Protein AF-A0A4V1S9R8-F1 (afdb_monomer_lite)

Sequence (158 aa):
MDTSLLWYVSYIVVLIGLAGYGSHRLTIVFLYLKHSRKHPQPKELFKELPLVTIQLLDDSTDETVEICRAGIEGLKARGFDAEHIHRTDRTGYKAGALENGTRFAKGEYLLILDADFVPNPDLLQKTIHYFSDDKIGMIQTRWGHLNRTFNVLTRIQA

Foldseek 3Di:
DDPVVVVVVVVVVVVVVVVVVVVVVVVVVVVCVVCVPPDDDFPDADPDDWDDAAEDQEQDPDPVLVVQVVVQVVCVVVVGRYYYHYDPDCVVNPNVSCVVVVVVDPTPDDDDDDPPDDDDPCNCVRPVRNVNDVVDPDDDDDDDDPCCPVDPVSVVVD

Radius of gyration: 24.6 Å; chains: 1; bounding box: 72×38×54 Å

pLDDT: mean 90.4, std 10.14, range [49.72, 98.19]

Structure (mmCIF, N/CA/C/O backbone):
data_AF-A0A4V1S9R8-F1
#
_entry.id   AF-A0A4V1S9R8-F1
#
loop_
_atom_site.group_PDB
_atom_site.id
_atom_site.type_symbol
_atom_site.label_atom_id
_atom_site.label_alt_id
_atom_site.label_comp_id
_atom_site.label_asym_id
_atom_site.label_entity_id
_atom_site.label_seq_id
_atom_site.pdbx_PDB_ins_code
_atom_site.Cartn_x
_atom_site.Cartn_y
_atom_site.Cartn_z
_atom_site.occupancy
_atom_site.B_iso_or_equiv
_atom_site.auth_seq_id
_atom_site.auth_comp_id
_atom_site.auth_asym_id
_atom_site.auth_atom_id
_atom_site.pdbx_PDB_model_num
ATOM 1 N N . MET A 1 1 ? 50.599 -16.361 -29.229 1.00 63.19 1 MET A N 1
ATOM 2 C CA . MET A 1 1 ? 49.467 -15.452 -29.499 1.00 63.19 1 MET A CA 1
ATOM 3 C C . MET A 1 1 ? 49.903 -14.084 -29.020 1.00 63.19 1 MET A C 1
ATOM 5 O O . MET A 1 1 ? 50.276 -13.989 -27.857 1.00 63.19 1 MET A O 1
ATOM 9 N N . ASP A 1 2 ? 49.984 -13.092 -29.906 1.00 82.94 2 ASP A N 1
ATOM 10 C CA . ASP A 1 2 ? 50.500 -11.772 -29.535 1.00 82.94 2 ASP A CA 1
ATOM 11 C C . ASP A 1 2 ? 49.636 -11.138 -28.443 1.00 82.94 2 ASP A C 1
ATOM 13 O O . ASP A 1 2 ? 48.406 -11.110 -28.531 1.00 82.94 2 ASP A O 1
ATOM 17 N N . THR A 1 3 ? 50.280 -10.619 -27.401 1.00 82.38 3 THR A N 1
ATOM 18 C CA . THR A 1 3 ? 49.612 -9.926 -26.291 1.00 82.38 3 THR A CA 1
ATOM 19 C C . THR A 1 3 ? 48.811 -8.718 -26.776 1.00 82.38 3 THR A C 1
ATOM 21 O O . THR A 1 3 ? 47.759 -8.424 -26.216 1.00 82.38 3 THR A O 1
ATOM 24 N N . SER A 1 4 ? 49.238 -8.066 -27.860 1.00 87.56 4 SER A N 1
ATOM 25 C CA . SER A 1 4 ? 48.492 -6.989 -28.522 1.00 87.56 4 SER A CA 1
ATOM 26 C C . SER A 1 4 ? 47.134 -7.458 -29.055 1.00 87.56 4 SER A C 1
ATOM 28 O O . SER A 1 4 ? 46.130 -6.786 -28.830 1.00 87.56 4 SER A O 1
ATOM 30 N N . LEU A 1 5 ? 47.064 -8.635 -29.687 1.00 91.19 5 LEU A N 1
ATOM 31 C CA . LEU A 1 5 ? 45.814 -9.205 -30.197 1.00 91.19 5 LEU A CA 1
ATOM 32 C C . LEU A 1 5 ? 44.819 -9.476 -29.059 1.00 91.19 5 LEU A C 1
ATOM 34 O O . LEU A 1 5 ? 43.639 -9.157 -29.185 1.00 91.19 5 LEU A O 1
ATOM 38 N N . LEU A 1 6 ? 45.302 -10.000 -27.929 1.00 91.19 6 LEU A N 1
ATOM 39 C CA . LEU A 1 6 ? 44.488 -10.217 -26.728 1.00 91.19 6 LEU A CA 1
ATOM 40 C C . LEU A 1 6 ? 43.894 -8.908 -26.182 1.00 91.19 6 LEU A C 1
ATOM 42 O O . LEU A 1 6 ? 42.716 -8.877 -25.816 1.00 91.19 6 LEU A O 1
ATOM 46 N N . TRP A 1 7 ? 44.667 -7.817 -26.171 1.00 94.31 7 TRP A N 1
ATOM 47 C CA . TRP A 1 7 ? 44.180 -6.499 -25.753 1.00 94.31 7 TRP A CA 1
ATOM 48 C C . TRP A 1 7 ? 43.134 -5.926 -26.713 1.00 94.31 7 TRP A C 1
ATOM 50 O O . TRP A 1 7 ? 42.101 -5.438 -26.254 1.00 94.31 7 TRP A O 1
ATOM 60 N N . TYR A 1 8 ? 43.345 -6.033 -28.028 1.00 95.12 8 TYR A N 1
ATOM 61 C CA . TYR A 1 8 ? 42.368 -5.570 -29.020 1.00 95.12 8 TYR A CA 1
ATOM 62 C C . TYR A 1 8 ? 41.052 -6.346 -28.949 1.00 95.12 8 TYR A C 1
ATOM 64 O O . TYR A 1 8 ? 39.982 -5.739 -28.969 1.00 95.12 8 TYR A O 1
ATOM 72 N N . VAL A 1 9 ? 41.116 -7.673 -28.804 1.00 95.12 9 VAL A N 1
ATOM 73 C CA . VAL A 1 9 ? 39.918 -8.508 -28.637 1.00 95.12 9 VAL A CA 1
ATOM 74 C C . VAL A 1 9 ? 39.171 -8.118 -27.361 1.00 95.12 9 VAL A C 1
ATOM 76 O O . VAL A 1 9 ? 37.964 -7.891 -27.405 1.00 95.12 9 VAL A O 1
ATOM 79 N N . SER A 1 10 ? 39.885 -7.951 -26.245 1.00 94.38 10 SER A N 1
ATOM 80 C CA . SER A 1 10 ? 39.283 -7.539 -24.970 1.00 94.38 10 SER A CA 1
ATOM 81 C C . SER A 1 10 ? 38.616 -6.161 -25.067 1.00 94.38 10 SER A C 1
ATOM 83 O O . SER A 1 10 ? 37.494 -5.977 -24.599 1.00 94.38 10 SER A O 1
ATOM 85 N N . TYR A 1 11 ? 39.268 -5.204 -25.730 1.00 95.62 11 TYR A N 1
ATOM 86 C CA . TYR A 1 11 ? 38.738 -3.858 -25.946 1.00 95.62 11 TYR A CA 1
ATOM 87 C C . TYR A 1 11 ? 37.458 -3.860 -26.795 1.00 95.62 11 TYR A C 1
ATOM 89 O O . TYR A 1 11 ? 36.472 -3.220 -26.429 1.00 95.62 11 TYR A O 1
ATOM 97 N N . ILE A 1 12 ? 37.436 -4.624 -27.893 1.00 96.62 12 ILE A N 1
ATOM 98 C CA . ILE A 1 12 ? 36.256 -4.750 -28.761 1.00 96.62 12 ILE A CA 1
ATOM 99 C C . ILE A 1 12 ? 35.089 -5.390 -28.004 1.00 96.62 12 ILE A C 1
ATOM 101 O O . ILE A 1 12 ? 33.961 -4.911 -28.106 1.00 96.62 12 ILE A O 1
ATOM 105 N N . VAL A 1 13 ? 35.348 -6.426 -27.201 1.00 96.94 13 VAL A N 1
ATOM 106 C CA . VAL A 1 13 ? 34.312 -7.078 -26.383 1.00 96.94 13 VAL A CA 1
ATOM 107 C C . VAL A 1 13 ? 33.687 -6.090 -25.396 1.00 96.94 13 VAL A C 1
ATOM 109 O O . VAL A 1 13 ? 32.461 -6.006 -25.304 1.00 96.94 13 VAL A O 1
ATOM 112 N N . VAL A 1 14 ? 34.505 -5.292 -24.703 1.00 97.00 14 VAL A N 1
ATOM 113 C CA . VAL A 1 14 ? 34.013 -4.253 -23.784 1.00 97.00 14 VAL A CA 1
ATOM 114 C C . VAL A 1 14 ? 33.202 -3.191 -24.531 1.00 97.00 14 VAL A C 1
ATOM 116 O O . VAL A 1 14 ? 32.116 -2.828 -24.079 1.00 97.00 14 VAL A O 1
ATOM 119 N N . LEU A 1 15 ? 33.676 -2.722 -25.690 1.00 96.69 15 LEU A N 1
ATOM 120 C CA . LEU A 1 15 ? 32.950 -1.741 -26.502 1.00 96.69 15 LEU A CA 1
ATOM 121 C C . LEU A 1 15 ? 31.591 -2.261 -26.977 1.00 96.69 15 LEU A C 1
ATOM 123 O O . LEU A 1 15 ? 30.605 -1.530 -26.895 1.00 96.69 15 LEU A O 1
ATOM 127 N N . ILE A 1 16 ? 31.516 -3.514 -27.427 1.00 97.25 16 ILE A N 1
ATOM 128 C CA . ILE A 1 16 ? 30.251 -4.144 -27.827 1.00 97.25 16 ILE A CA 1
ATOM 129 C C . ILE A 1 16 ? 29.300 -4.229 -26.628 1.00 97.25 16 ILE A C 1
ATOM 131 O O . ILE A 1 16 ? 28.125 -3.885 -26.756 1.00 97.25 16 ILE A O 1
ATOM 135 N N . GLY A 1 17 ? 29.802 -4.616 -25.450 1.00 96.50 17 GLY A N 1
ATOM 136 C CA . GLY A 1 17 ? 29.009 -4.656 -24.218 1.00 96.50 17 GLY A CA 1
ATOM 137 C C . GLY A 1 17 ? 28.437 -3.286 -23.837 1.00 96.50 17 GLY A C 1
ATOM 138 O O . GLY A 1 17 ? 27.239 -3.159 -23.571 1.00 96.50 17 GLY A O 1
ATOM 139 N N . LEU A 1 18 ? 29.265 -2.237 -23.879 1.00 96.81 18 LEU A N 1
ATOM 140 C CA . LEU A 1 18 ? 28.839 -0.862 -23.602 1.00 96.81 18 LEU A CA 1
ATOM 141 C C . LEU A 1 18 ? 27.843 -0.339 -24.647 1.00 96.81 18 LEU A C 1
ATOM 143 O O . LEU A 1 18 ? 26.852 0.294 -24.279 1.00 96.81 18 LEU A O 1
ATOM 147 N N . ALA A 1 19 ? 28.056 -0.634 -25.932 1.00 96.31 19 ALA A N 1
ATOM 148 C CA . ALA A 1 19 ? 27.143 -0.255 -27.009 1.00 96.31 19 ALA A CA 1
ATOM 149 C C . ALA A 1 19 ? 25.784 -0.965 -26.890 1.00 96.31 19 ALA A C 1
ATOM 151 O O . ALA A 1 19 ? 24.737 -0.338 -27.078 1.00 96.31 19 ALA A O 1
ATOM 152 N N . GLY A 1 20 ? 25.786 -2.248 -26.515 1.00 96.81 20 GLY A N 1
ATOM 153 C CA . GLY A 1 20 ? 24.575 -3.013 -26.224 1.00 96.81 20 GLY A CA 1
ATOM 154 C C . GLY A 1 20 ? 23.793 -2.417 -25.053 1.00 96.81 20 GLY A C 1
ATOM 155 O O . GLY A 1 20 ? 22.595 -2.150 -25.177 1.00 96.81 20 GLY A O 1
ATOM 156 N N . TYR A 1 21 ? 24.475 -2.110 -23.945 1.00 95.06 21 TYR A N 1
ATOM 157 C CA . TYR A 1 21 ? 23.857 -1.449 -22.792 1.00 95.06 21 TYR A CA 1
A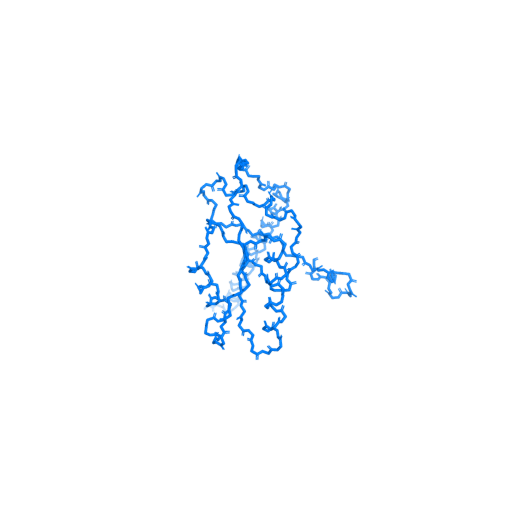TOM 158 C C . TYR A 1 21 ? 23.300 -0.060 -23.143 1.00 95.06 21 TYR A C 1
ATOM 160 O O . TYR A 1 21 ? 22.169 0.269 -22.775 1.00 95.06 21 TYR A O 1
ATOM 168 N N . GLY A 1 22 ? 24.060 0.743 -23.895 1.00 96.00 22 GLY A N 1
ATOM 169 C CA . GLY A 1 22 ? 23.635 2.060 -24.369 1.00 96.00 22 GLY A CA 1
ATOM 170 C C . GLY A 1 22 ? 22.385 1.984 -25.246 1.00 96.00 22 GLY A C 1
ATOM 171 O O . GLY A 1 22 ? 21.421 2.713 -25.013 1.00 96.00 22 GLY A O 1
ATOM 172 N N . SER A 1 23 ? 22.352 1.041 -26.188 1.00 96.56 23 SER A N 1
ATOM 173 C CA . SER A 1 23 ? 21.200 0.807 -27.069 1.00 96.56 23 SER A CA 1
ATOM 174 C C . SER A 1 23 ? 19.960 0.369 -26.286 1.00 96.56 23 SER A C 1
ATOM 176 O O . SER A 1 23 ? 18.861 0.877 -26.520 1.00 96.56 23 SER A O 1
ATOM 178 N N . HIS A 1 24 ? 20.124 -0.512 -25.296 1.00 95.50 24 HIS A N 1
ATOM 179 C CA . HIS A 1 24 ? 19.041 -0.921 -24.401 1.00 95.50 24 HIS A CA 1
ATOM 180 C C . HIS A 1 24 ? 18.502 0.261 -23.574 1.00 95.50 24 HIS A C 1
ATOM 182 O O . HIS A 1 24 ? 17.290 0.471 -23.508 1.00 95.50 24 HIS A O 1
ATOM 188 N N . ARG A 1 25 ? 19.383 1.098 -23.006 1.00 93.88 25 ARG A N 1
ATOM 189 C CA . ARG A 1 25 ? 18.996 2.318 -22.267 1.00 93.88 25 ARG A CA 1
ATOM 190 C C . ARG A 1 25 ? 18.239 3.307 -23.152 1.00 93.88 25 ARG A C 1
ATOM 192 O O . ARG A 1 25 ? 17.201 3.812 -22.733 1.00 93.88 25 ARG A O 1
ATOM 199 N N . LEU A 1 2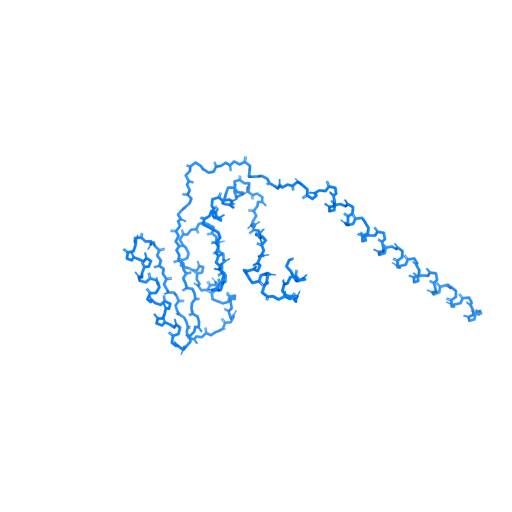6 ? 18.714 3.547 -24.374 1.00 95.50 26 LEU A N 1
ATOM 200 C CA . LEU A 1 26 ? 18.020 4.398 -25.345 1.00 95.50 26 LEU A CA 1
ATOM 201 C C . LEU A 1 26 ? 16.653 3.824 -25.718 1.00 95.50 26 LEU A C 1
ATOM 203 O O . LEU A 1 26 ? 15.687 4.575 -25.815 1.00 95.50 26 LEU A O 1
ATOM 207 N N . THR A 1 27 ? 16.547 2.502 -25.850 1.00 94.88 27 THR A N 1
ATOM 208 C CA . THR A 1 27 ? 15.272 1.822 -26.107 1.00 94.88 27 THR A CA 1
ATOM 209 C C . THR A 1 27 ? 14.291 2.024 -24.954 1.00 94.88 27 THR A C 1
ATOM 211 O O . THR A 1 27 ? 13.138 2.364 -25.204 1.00 94.88 27 THR A O 1
ATOM 214 N N . ILE A 1 28 ? 14.732 1.900 -23.695 1.00 93.31 28 ILE A N 1
ATOM 215 C CA . ILE A 1 28 ? 13.891 2.189 -22.520 1.00 93.31 28 ILE A CA 1
ATOM 216 C C . ILE A 1 28 ? 13.406 3.640 -22.545 1.00 93.31 28 ILE A C 1
ATOM 218 O O . ILE A 1 28 ? 12.215 3.885 -22.368 1.00 93.31 28 ILE A O 1
ATOM 222 N N . VAL A 1 29 ? 14.299 4.603 -22.794 1.00 93.19 29 VAL A N 1
ATOM 223 C CA . VAL A 1 29 ? 13.931 6.026 -22.862 1.00 93.19 29 VAL A CA 1
ATOM 224 C C . VAL A 1 29 ? 12.950 6.279 -24.007 1.00 93.19 29 VAL A C 1
ATOM 226 O O . VAL A 1 29 ? 11.943 6.953 -23.811 1.00 93.19 29 VAL A O 1
ATOM 229 N N . PHE A 1 30 ? 13.190 5.701 -25.183 1.00 94.88 30 PHE A N 1
ATOM 230 C CA . PHE A 1 30 ? 12.281 5.792 -26.321 1.00 94.88 30 PHE A CA 1
ATOM 231 C C . PHE A 1 30 ? 10.904 5.202 -25.996 1.00 94.88 30 PHE A C 1
ATOM 233 O O . PHE A 1 30 ? 9.888 5.849 -26.248 1.00 94.88 30 PHE A O 1
ATOM 240 N N . LEU A 1 31 ? 10.851 4.006 -25.400 1.00 92.69 31 LEU A N 1
ATOM 241 C CA . LEU A 1 31 ? 9.604 3.367 -24.981 1.00 92.69 31 LEU A CA 1
ATOM 242 C C . LEU A 1 31 ? 8.877 4.201 -23.928 1.00 92.69 31 LEU A C 1
ATOM 244 O O . LEU A 1 31 ? 7.664 4.369 -24.045 1.00 92.69 31 LEU A O 1
ATOM 248 N N . TYR A 1 32 ? 9.601 4.762 -22.958 1.00 90.12 32 TYR A N 1
ATOM 249 C CA . TYR A 1 32 ? 9.046 5.681 -21.973 1.00 90.12 32 TYR A CA 1
ATOM 250 C C . TYR A 1 32 ? 8.439 6.905 -22.654 1.00 90.12 32 TYR A C 1
ATOM 252 O O . TYR A 1 32 ? 7.262 7.174 -22.463 1.00 90.12 32 TYR A O 1
ATOM 260 N N . LEU A 1 33 ? 9.183 7.613 -23.509 1.00 92.06 33 LEU A N 1
ATOM 261 C CA . LEU A 1 33 ? 8.679 8.809 -24.190 1.00 92.06 33 LEU A CA 1
ATOM 262 C C . LEU A 1 33 ? 7.464 8.486 -25.067 1.00 92.06 33 LEU A C 1
ATOM 264 O O . LEU A 1 33 ? 6.448 9.180 -24.984 1.00 92.06 33 LEU A O 1
ATOM 268 N N . LYS A 1 34 ? 7.530 7.385 -25.827 1.00 93.19 34 LYS A N 1
ATOM 269 C CA . LYS A 1 34 ? 6.454 6.898 -26.702 1.00 93.19 34 LYS A CA 1
ATOM 270 C C . LYS A 1 34 ? 5.170 6.565 -25.936 1.00 93.19 34 LYS A C 1
ATOM 272 O O . LYS A 1 34 ? 4.081 6.728 -26.484 1.00 93.19 34 LYS A O 1
ATOM 277 N N . HIS A 1 35 ? 5.279 6.105 -24.690 1.00 89.81 35 HIS A N 1
ATOM 278 C CA . HIS A 1 35 ? 4.137 5.671 -23.876 1.00 89.81 35 HIS A CA 1
ATOM 279 C C . HIS A 1 35 ? 3.854 6.565 -22.661 1.00 89.81 35 HIS A C 1
ATOM 281 O O . HIS A 1 35 ? 2.907 6.297 -21.932 1.00 89.81 35 HIS A O 1
ATOM 287 N N . SER A 1 36 ? 4.600 7.657 -22.477 1.00 83.12 36 SER A N 1
ATOM 288 C CA . SER A 1 36 ? 4.551 8.534 -21.292 1.00 83.12 36 SER A CA 1
ATOM 289 C C . SER A 1 36 ? 3.176 9.140 -21.015 1.00 83.12 36 SER A C 1
ATOM 291 O O . SER A 1 36 ? 2.890 9.532 -19.888 1.00 83.12 36 SER A O 1
ATOM 293 N N . ARG A 1 37 ? 2.320 9.211 -22.040 1.00 80.75 37 ARG A N 1
ATOM 294 C CA . ARG A 1 37 ? 0.956 9.750 -21.958 1.00 80.75 37 ARG A CA 1
ATOM 295 C C . ARG A 1 37 ? -0.138 8.680 -21.959 1.00 80.75 37 ARG A C 1
ATOM 297 O O . ARG A 1 37 ? -1.315 9.025 -21.944 1.00 80.75 37 ARG A O 1
ATOM 304 N N . LYS A 1 38 ? 0.215 7.390 -22.008 1.00 82.75 38 LYS A N 1
ATOM 305 C CA . LYS A 1 38 ? -0.761 6.299 -21.903 1.00 82.75 38 LYS A CA 1
ATOM 306 C C . LYS A 1 38 ? -0.996 5.988 -20.431 1.00 82.75 38 LYS A C 1
ATOM 308 O O . LYS A 1 38 ? -0.304 5.160 -19.847 1.00 82.75 38 LYS A O 1
ATOM 313 N N . HIS A 1 39 ? -1.968 6.669 -19.839 1.00 81.00 39 HIS A N 1
ATOM 314 C CA . HIS A 1 39 ? -2.441 6.318 -18.507 1.00 81.00 39 HIS A CA 1
ATOM 315 C C . HIS A 1 39 ? -3.374 5.108 -18.613 1.00 81.00 39 HIS A C 1
ATOM 317 O O . HIS A 1 39 ? -4.246 5.115 -19.491 1.00 81.00 39 HIS A O 1
ATOM 323 N N . PRO A 1 40 ? -3.197 4.072 -17.772 1.00 84.88 40 PRO A N 1
ATOM 324 C CA . PRO A 1 40 ? -4.170 2.993 -17.699 1.00 84.88 40 PRO A CA 1
ATOM 325 C C . PRO A 1 40 ? -5.534 3.592 -17.332 1.00 84.88 40 PRO A C 1
ATOM 327 O O . PRO A 1 40 ? -5.600 4.649 -16.710 1.00 84.88 40 PRO A O 1
ATOM 330 N N . GLN A 1 41 ? -6.612 2.938 -17.747 1.00 90.69 41 GLN A N 1
ATOM 331 C CA . GLN A 1 41 ? -7.976 3.308 -17.377 1.00 90.69 41 GLN A CA 1
ATOM 332 C C . GLN A 1 41 ? -8.647 2.087 -16.751 1.00 90.69 41 GLN A C 1
ATOM 334 O O . GLN A 1 41 ? -8.328 0.966 -17.165 1.00 90.69 41 GLN A O 1
ATOM 339 N N . PRO A 1 42 ? -9.540 2.271 -15.766 1.00 93.31 42 PRO A N 1
ATOM 340 C CA . PRO A 1 42 ? -10.313 1.161 -15.233 1.00 93.31 42 PRO A CA 1
ATOM 341 C C . PRO A 1 42 ? -11.183 0.561 -16.341 1.00 93.31 42 PRO A C 1
ATOM 343 O O . PRO A 1 42 ? -11.671 1.283 -17.214 1.00 93.31 42 PRO A O 1
ATOM 346 N N . LYS A 1 43 ? -11.367 -0.761 -16.311 1.00 93.06 43 LYS A N 1
ATOM 347 C CA . LYS A 1 43 ? -12.212 -1.461 -17.283 1.00 93.06 43 LYS A CA 1
ATOM 348 C C . LYS A 1 43 ? -13.670 -1.036 -17.114 1.00 93.06 43 LYS A C 1
ATOM 350 O O . LYS A 1 43 ? -14.333 -0.710 -18.094 1.00 93.06 43 LYS A O 1
ATOM 355 N N . GLU A 1 44 ? -14.134 -1.000 -15.868 1.00 94.62 44 GLU A N 1
ATOM 356 C CA . GLU A 1 44 ? -15.478 -0.585 -15.478 1.00 94.62 44 GLU A CA 1
ATOM 357 C C . GLU A 1 44 ? -15.444 0.186 -14.151 1.00 94.62 44 GLU A C 1
ATOM 359 O O . GLU A 1 44 ? -14.505 0.077 -13.361 1.00 94.62 44 GLU A O 1
ATOM 364 N N . LEU A 1 45 ? -16.487 0.980 -13.899 1.00 95.00 45 LEU A N 1
ATOM 365 C CA . LEU A 1 45 ? -16.701 1.606 -12.596 1.00 95.00 45 LEU A CA 1
ATOM 366 C C . LEU A 1 45 ? -17.567 0.685 -11.737 1.00 95.00 45 LEU A C 1
ATOM 368 O O . LEU A 1 45 ? -18.582 0.161 -12.198 1.00 95.00 45 LEU A O 1
ATOM 372 N N . PHE A 1 46 ? -17.186 0.525 -10.473 1.00 93.50 46 PHE A N 1
ATOM 373 C CA . PHE A 1 46 ? -17.988 -0.225 -9.516 1.00 93.50 46 PHE A CA 1
ATOM 374 C C . PHE A 1 46 ? -19.310 0.499 -9.266 1.00 93.50 46 PHE A C 1
ATOM 376 O O . PHE A 1 46 ? -19.322 1.693 -8.970 1.00 93.50 46 PHE A O 1
ATOM 383 N N . LYS A 1 47 ? -20.418 -0.236 -9.394 1.00 91.56 47 LYS A N 1
ATOM 384 C CA . LYS A 1 47 ? -21.770 0.278 -9.126 1.00 91.56 47 LYS A CA 1
ATOM 385 C C . LYS A 1 47 ? -22.001 0.487 -7.633 1.00 91.56 47 LYS A C 1
ATOM 387 O O . LYS A 1 47 ? -22.606 1.476 -7.237 1.00 91.56 47 LYS A O 1
ATOM 392 N N . GLU A 1 48 ? -21.481 -0.432 -6.830 1.00 92.88 48 GLU A N 1
ATOM 393 C CA . GLU A 1 48 ? -21.465 -0.371 -5.374 1.00 92.88 48 GLU A CA 1
ATOM 394 C C . GLU A 1 48 ? -20.008 -0.389 -4.922 1.00 92.88 48 GLU A C 1
ATOM 396 O O . GLU A 1 48 ? -19.216 -1.209 -5.389 1.00 92.88 48 GLU A O 1
ATOM 401 N N . LEU A 1 49 ? -19.633 0.561 -4.067 1.00 93.06 49 LEU A N 1
ATOM 402 C CA . LEU A 1 49 ? -18.271 0.636 -3.553 1.00 93.06 49 LEU A CA 1
ATOM 403 C C . LEU A 1 49 ? -18.066 -0.408 -2.445 1.00 93.06 49 LEU A C 1
ATOM 405 O O . LEU A 1 49 ? -18.992 -0.651 -1.667 1.00 93.06 49 LEU A O 1
ATOM 409 N N . PRO A 1 50 ? -16.863 -0.998 -2.341 1.00 93.25 50 PRO A N 1
ATOM 410 C CA . PRO A 1 50 ? -16.571 -1.976 -1.305 1.00 93.25 50 PRO A CA 1
ATOM 411 C C . PRO A 1 50 ? -16.588 -1.343 0.090 1.00 93.25 50 PRO A C 1
ATOM 413 O O . PRO A 1 50 ? -16.378 -0.138 0.257 1.00 93.25 50 PRO A O 1
ATOM 416 N N . LEU A 1 51 ? -16.801 -2.190 1.099 1.00 94.81 51 LEU A N 1
ATOM 417 C CA . LEU A 1 51 ? -16.711 -1.811 2.505 1.00 94.81 51 LEU A CA 1
ATOM 418 C C . LEU A 1 51 ? -15.346 -1.176 2.807 1.00 94.81 51 LEU A C 1
ATOM 420 O O . LEU A 1 51 ? -14.301 -1.703 2.424 1.00 94.81 51 LEU A O 1
ATOM 424 N N . VAL A 1 52 ? -15.367 -0.073 3.554 1.00 95.44 52 VAL A N 1
ATOM 425 C CA . VAL A 1 52 ? -14.162 0.605 4.030 1.00 95.44 52 VAL A CA 1
ATOM 426 C C . VAL A 1 52 ? -14.046 0.411 5.535 1.00 95.44 52 VAL A C 1
ATOM 428 O O . VAL A 1 52 ? -14.924 0.824 6.288 1.00 95.44 52 VAL A O 1
ATOM 431 N N . THR A 1 53 ? -12.926 -0.166 5.958 1.00 96.25 53 THR A N 1
ATOM 432 C CA . THR A 1 53 ? -12.522 -0.273 7.363 1.00 96.25 53 THR A CA 1
ATOM 433 C C . THR A 1 53 ? -11.119 0.284 7.526 1.00 96.25 53 THR A C 1
ATOM 435 O O . THR A 1 53 ? -10.280 0.106 6.642 1.00 96.25 53 THR A O 1
ATOM 438 N N . ILE A 1 54 ? -10.845 0.929 8.652 1.00 96.75 54 ILE A N 1
ATOM 439 C CA . ILE A 1 54 ? -9.551 1.539 8.949 1.00 96.75 54 ILE A CA 1
ATOM 440 C C . ILE A 1 54 ? -8.860 0.707 10.026 1.00 96.75 54 ILE A C 1
ATOM 442 O O . ILE A 1 54 ? -9.431 0.437 11.076 1.00 96.75 54 ILE A O 1
ATOM 446 N N . GLN A 1 55 ? -7.612 0.325 9.790 1.00 96.88 55 GLN A N 1
ATOM 447 C CA . GLN A 1 55 ? -6.781 -0.312 10.806 1.00 96.88 55 GLN A CA 1
ATOM 448 C C . GLN A 1 55 ? -5.526 0.518 11.016 1.00 96.88 55 GLN A C 1
ATOM 450 O O . GLN A 1 55 ? -4.835 0.860 10.056 1.00 96.88 55 GLN A O 1
ATOM 455 N N . LEU A 1 56 ? -5.229 0.822 12.276 1.00 96.88 56 LEU A N 1
ATOM 456 C CA . LEU A 1 56 ? -3.959 1.401 12.681 1.00 96.88 56 LEU A CA 1
ATOM 457 C C . LEU A 1 56 ? -3.129 0.311 13.349 1.00 96.88 56 LEU A C 1
ATOM 459 O O . LEU A 1 56 ? -3.446 -0.133 14.454 1.00 96.88 56 LEU A O 1
ATOM 463 N N . LEU A 1 57 ? -2.100 -0.136 12.634 1.00 96.38 57 LEU A N 1
ATOM 464 C CA . LEU A 1 57 ? -1.163 -1.154 13.095 1.00 96.38 57 LEU A CA 1
ATOM 465 C C . LEU A 1 57 ? -0.030 -0.459 13.843 1.00 96.38 57 LEU A C 1
ATOM 467 O O . LEU A 1 57 ? 0.728 0.308 13.249 1.00 96.38 57 LEU A O 1
ATOM 471 N N . ASP A 1 58 ? 0.057 -0.709 15.141 1.00 95.50 58 ASP A N 1
ATOM 472 C CA . ASP A 1 58 ? 0.916 0.041 16.045 1.00 95.50 58 ASP A CA 1
ATOM 473 C C . ASP A 1 58 ? 1.861 -0.888 16.810 1.00 95.50 58 ASP A C 1
ATOM 475 O O . ASP A 1 58 ? 1.437 -1.649 17.678 1.00 95.50 58 ASP A O 1
ATOM 479 N N . ASP A 1 59 ? 3.153 -0.777 16.512 1.00 94.75 59 ASP A N 1
ATOM 480 C CA . ASP A 1 59 ? 4.224 -1.490 17.212 1.00 94.75 59 ASP A CA 1
ATOM 481 C C . ASP A 1 59 ? 5.070 -0.550 18.108 1.00 94.75 59 ASP A C 1
ATOM 483 O O . ASP A 1 59 ? 6.255 -0.817 18.361 1.00 94.75 59 ASP A O 1
ATOM 487 N N . SER A 1 60 ? 4.532 0.616 18.486 1.00 92.94 60 SER A N 1
ATOM 488 C CA . SER A 1 60 ? 5.208 1.587 19.357 1.00 92.94 60 SER A CA 1
ATOM 489 C C . SER A 1 60 ? 5.132 1.180 20.829 1.00 92.94 60 SER A C 1
ATOM 491 O O . SER A 1 60 ? 4.200 0.520 21.261 1.00 92.94 60 SER A O 1
ATOM 493 N N . THR A 1 61 ? 6.133 1.548 21.622 1.00 92.81 61 THR A N 1
ATOM 494 C CA . THR A 1 61 ? 6.167 1.258 23.071 1.00 92.81 61 THR A CA 1
ATOM 495 C C . THR A 1 61 ? 6.309 2.527 23.907 1.00 92.81 61 THR A C 1
ATOM 497 O O . THR A 1 61 ? 6.650 2.461 25.085 1.00 92.81 61 THR A O 1
ATOM 500 N N . ASP A 1 62 ? 6.122 3.679 23.272 1.00 93.19 62 ASP A N 1
ATOM 501 C CA . ASP A 1 62 ? 6.285 5.012 23.835 1.00 93.19 62 ASP A CA 1
ATOM 502 C C . ASP A 1 62 ? 4.924 5.735 23.885 1.00 93.19 62 ASP A C 1
ATOM 504 O O . ASP A 1 62 ? 3.862 5.111 23.795 1.00 93.19 62 ASP A O 1
ATOM 508 N N . GLU A 1 63 ? 4.933 7.056 24.054 1.00 92.06 63 GLU A N 1
ATOM 509 C CA . GLU A 1 63 ?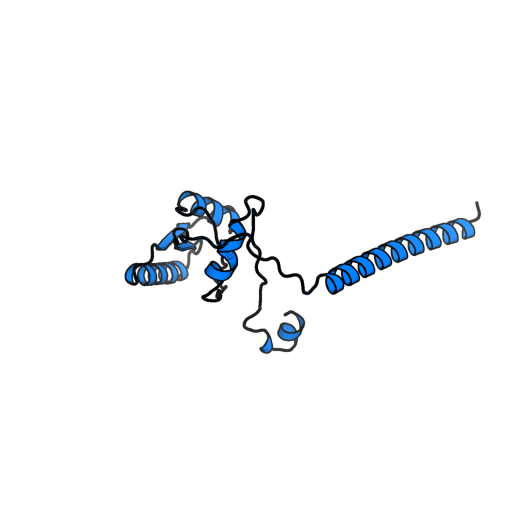 3.724 7.883 24.094 1.00 92.06 63 GLU A CA 1
ATOM 510 C C . GLU A 1 63 ? 2.856 7.797 22.825 1.00 92.06 63 GLU A C 1
ATOM 512 O O . GLU A 1 63 ? 1.675 8.159 22.864 1.00 92.06 63 GLU A O 1
ATOM 517 N N . THR A 1 64 ? 3.403 7.289 21.714 1.00 93.81 64 THR A N 1
ATOM 518 C CA . THR A 1 64 ? 2.689 7.126 20.443 1.00 93.81 64 THR A CA 1
ATOM 519 C C . THR A 1 64 ? 1.472 6.219 20.595 1.00 93.81 64 THR A C 1
ATOM 521 O O . THR A 1 64 ? 0.449 6.489 19.968 1.00 93.81 64 THR A O 1
ATOM 524 N N . VAL A 1 65 ? 1.511 5.231 21.497 1.00 95.81 65 VAL A N 1
ATOM 525 C CA . VAL A 1 65 ? 0.384 4.316 21.747 1.00 95.81 65 VAL A CA 1
ATOM 526 C C . VAL A 1 65 ? -0.885 5.082 22.139 1.00 95.81 65 VAL A C 1
ATOM 528 O O . VAL A 1 65 ? -1.977 4.794 21.639 1.00 95.81 65 VAL A O 1
ATOM 531 N N . GLU A 1 66 ? -0.759 6.089 23.008 1.00 96.44 66 GLU A N 1
ATOM 532 C CA . GLU A 1 66 ? -1.897 6.899 23.458 1.00 96.44 66 GLU A CA 1
ATOM 533 C C . GLU A 1 66 ? -2.394 7.842 22.359 1.00 96.44 66 GLU A C 1
ATOM 535 O O . GLU A 1 66 ? -3.603 8.022 22.192 1.00 96.44 66 GLU A O 1
ATOM 540 N N . ILE A 1 67 ? -1.476 8.399 21.565 1.00 96.31 67 ILE A N 1
ATOM 541 C CA . ILE A 1 67 ? -1.808 9.250 20.413 1.00 96.31 67 ILE A CA 1
ATOM 542 C C . ILE A 1 67 ? -2.594 8.440 19.372 1.00 96.31 67 ILE A C 1
ATOM 544 O O . ILE A 1 67 ? -3.647 8.880 18.901 1.00 96.31 67 ILE A O 1
ATOM 548 N N . CYS A 1 68 ? -2.118 7.237 19.049 1.00 96.69 68 CYS A N 1
ATOM 549 C CA . CYS A 1 68 ? -2.759 6.304 18.130 1.00 96.69 68 CYS A CA 1
ATOM 550 C C . CYS A 1 68 ? -4.157 5.904 18.614 1.00 96.69 68 CYS A C 1
ATOM 552 O O . CYS A 1 68 ? -5.122 5.969 17.844 1.00 96.69 68 CYS A O 1
ATOM 554 N N . ARG A 1 69 ? -4.290 5.570 19.903 1.00 97.00 69 ARG A N 1
ATOM 555 C CA . ARG A 1 69 ? -5.578 5.231 20.516 1.00 97.00 69 ARG A CA 1
ATOM 556 C C . ARG A 1 69 ? -6.565 6.390 20.431 1.00 97.00 69 ARG A C 1
ATOM 558 O O . ARG A 1 69 ? -7.685 6.199 19.963 1.00 97.00 69 ARG A O 1
ATOM 565 N N . ALA A 1 70 ? -6.151 7.593 20.828 1.00 97.69 70 ALA A N 1
ATOM 566 C CA . ALA A 1 70 ? -6.995 8.783 20.761 1.00 97.69 70 ALA A CA 1
ATOM 567 C C . ALA A 1 70 ? -7.435 9.098 19.321 1.00 97.69 70 ALA A C 1
ATOM 569 O O . ALA A 1 70 ? -8.595 9.444 19.089 1.00 97.69 70 ALA A O 1
ATOM 570 N N . GLY A 1 71 ? -6.539 8.928 18.343 1.00 96.88 71 GLY A N 1
ATOM 571 C CA . GLY A 1 71 ? -6.855 9.088 16.923 1.00 96.88 71 GLY A CA 1
ATOM 572 C C . GLY A 1 71 ? -7.931 8.112 16.438 1.00 96.88 71 GLY A C 1
ATOM 573 O O . GLY A 1 71 ? -8.880 8.523 15.765 1.00 96.88 71 GLY A O 1
ATOM 574 N N . ILE A 1 72 ? -7.827 6.835 16.820 1.00 97.81 72 ILE A N 1
ATOM 575 C CA . ILE A 1 72 ? -8.820 5.809 16.473 1.00 97.81 72 ILE A CA 1
ATOM 576 C C . ILE A 1 72 ? -10.164 6.072 17.152 1.00 97.81 72 ILE A C 1
ATOM 578 O O . ILE A 1 72 ? -11.197 5.998 16.487 1.00 97.81 72 ILE A O 1
ATOM 582 N N . GLU A 1 73 ? -10.180 6.453 18.428 1.00 97.94 73 GLU A N 1
ATOM 583 C CA . GLU A 1 73 ? -11.425 6.823 19.110 1.00 97.94 73 GLU A CA 1
ATOM 584 C C . GLU A 1 73 ? -12.080 8.057 18.471 1.00 97.94 73 GLU A C 1
ATOM 586 O O . GLU A 1 73 ? -13.297 8.092 18.292 1.00 97.94 73 GLU A O 1
ATOM 591 N N . G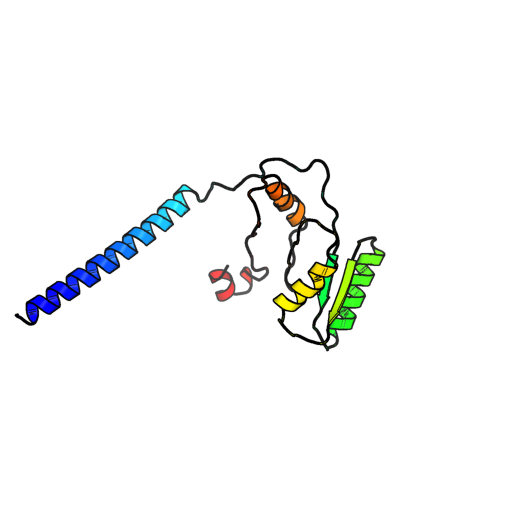LY A 1 74 ? -11.285 9.027 18.007 1.00 98.19 74 GLY A N 1
ATOM 592 C CA . GLY A 1 74 ? -11.781 10.155 17.218 1.00 98.19 74 GLY A CA 1
ATOM 593 C C . GLY A 1 74 ? -12.422 9.737 15.887 1.00 98.19 74 GLY A C 1
ATOM 594 O O . GLY A 1 74 ? -13.425 10.321 15.474 1.00 98.19 74 GLY A O 1
ATOM 595 N N . LEU A 1 75 ? -11.887 8.713 15.213 1.00 97.50 75 LEU A N 1
ATOM 596 C CA . LEU A 1 75 ? -12.490 8.151 13.999 1.00 97.50 75 LEU A CA 1
ATOM 597 C C . LEU A 1 75 ? -13.790 7.399 14.303 1.00 97.50 75 LEU A C 1
ATOM 599 O O . LEU A 1 75 ? -14.797 7.635 13.632 1.00 97.50 75 LEU A O 1
ATOM 603 N N . LYS A 1 76 ? -13.808 6.563 15.345 1.00 98.00 76 LYS A N 1
AT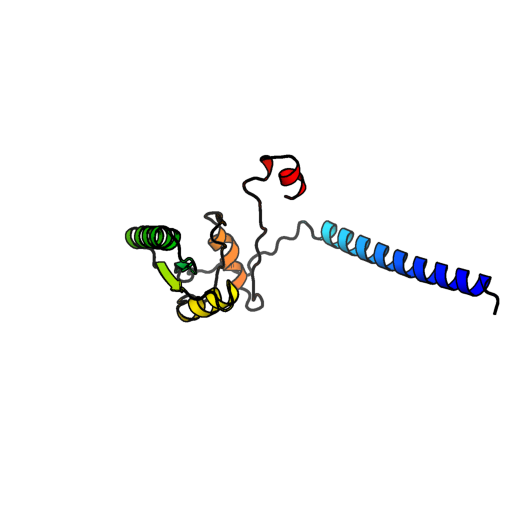OM 604 C CA . LYS A 1 76 ? -15.018 5.849 15.777 1.00 98.00 76 LYS A CA 1
ATOM 605 C C . LYS A 1 76 ? -16.132 6.806 16.193 1.00 98.00 76 LYS A C 1
ATOM 607 O O . LYS A 1 76 ? -17.275 6.620 15.791 1.00 98.00 76 LYS A O 1
ATOM 612 N N . ALA A 1 77 ? -15.805 7.874 16.923 1.00 98.06 77 ALA A N 1
ATOM 613 C CA . ALA A 1 77 ? -16.766 8.904 17.322 1.00 98.06 77 ALA A CA 1
ATOM 614 C C . ALA A 1 77 ? -17.403 9.626 16.121 1.00 98.06 77 ALA A C 1
ATOM 616 O O . ALA A 1 77 ? -18.532 10.105 16.206 1.00 98.06 77 ALA A O 1
ATOM 617 N N . ARG A 1 78 ? -16.701 9.678 14.981 1.00 97.81 78 ARG A N 1
ATOM 618 C CA . ARG A 1 78 ? -17.221 10.195 13.704 1.00 97.81 78 ARG A CA 1
ATOM 619 C C . ARG A 1 78 ? -18.017 9.153 12.905 1.00 97.81 78 ARG A C 1
ATOM 621 O O . ARG A 1 78 ? -18.503 9.483 11.827 1.00 97.81 78 ARG A O 1
ATOM 628 N N . GLY A 1 79 ? -18.151 7.928 13.415 1.00 97.50 79 GLY A N 1
ATOM 629 C CA . GLY A 1 79 ? -18.914 6.839 12.805 1.00 97.50 79 GLY A CA 1
ATOM 630 C C . GLY A 1 79 ? -18.129 5.956 11.832 1.00 97.50 79 GLY A C 1
ATOM 631 O O . GLY A 1 79 ? -18.750 5.199 11.091 1.00 97.50 79 GLY A O 1
ATOM 632 N N . PHE A 1 80 ? -16.794 6.040 11.796 1.00 97.00 80 PHE A N 1
ATOM 633 C CA . PHE A 1 80 ? -15.978 5.157 10.952 1.00 97.00 80 PHE A CA 1
ATOM 634 C C . PHE A 1 80 ? -15.708 3.811 11.641 1.00 97.00 80 PHE A C 1
ATOM 636 O O . PHE A 1 80 ? -15.417 3.778 12.837 1.00 97.00 80 PHE A O 1
ATOM 643 N N . ASP A 1 81 ? -15.737 2.711 10.877 1.00 96.44 81 ASP A N 1
ATOM 644 C CA . ASP A 1 81 ? -15.235 1.407 11.334 1.00 96.44 81 ASP A CA 1
ATOM 645 C C . ASP A 1 81 ? -13.703 1.465 11.374 1.00 96.44 81 ASP A C 1
ATOM 647 O O . ASP A 1 81 ? -13.040 1.414 10.333 1.00 96.44 81 ASP A O 1
ATOM 651 N N . ALA A 1 82 ? -13.157 1.679 12.570 1.00 97.00 82 ALA A N 1
ATOM 652 C CA . ALA A 1 82 ? -11.736 1.875 12.800 1.00 97.00 82 ALA A CA 1
ATOM 653 C C . ALA A 1 82 ? -11.250 1.046 13.994 1.00 97.00 82 ALA A C 1
ATOM 655 O O . ALA A 1 82 ? -11.878 1.053 15.053 1.00 97.00 82 ALA A O 1
ATOM 656 N N . GLU A 1 83 ? -10.107 0.378 13.859 1.00 96.56 83 GLU A N 1
ATOM 657 C CA . GLU A 1 83 ? -9.529 -0.476 14.899 1.00 96.56 83 GLU A CA 1
ATOM 658 C C . GLU A 1 83 ? -8.046 -0.151 15.137 1.00 96.56 83 GLU A C 1
ATOM 660 O O . GLU A 1 83 ? -7.274 0.066 14.201 1.00 96.56 83 GLU A O 1
ATOM 665 N N . HIS A 1 84 ? -7.647 -0.114 16.412 1.00 97.00 84 HIS A N 1
ATOM 666 C CA . HIS A 1 84 ? -6.252 0.022 16.839 1.00 97.00 84 HIS A CA 1
ATOM 667 C C . HIS A 1 84 ? -5.720 -1.371 17.159 1.00 97.00 84 HIS A C 1
ATOM 669 O O . HIS A 1 84 ? -6.173 -2.002 18.113 1.00 97.00 84 HIS A O 1
ATOM 675 N N . ILE A 1 85 ? -4.780 -1.858 16.353 1.00 95.56 85 ILE A N 1
ATOM 676 C CA . ILE A 1 85 ? -4.159 -3.169 16.535 1.00 95.56 85 ILE A CA 1
ATOM 677 C C . ILE A 1 85 ? -2.747 -2.925 17.046 1.00 95.56 85 ILE A C 1
ATOM 679 O O . ILE A 1 85 ? -1.838 -2.622 16.273 1.00 95.56 85 ILE A O 1
ATOM 683 N N . HIS A 1 86 ? -2.587 -3.042 18.359 1.00 95.19 86 HIS A N 1
ATOM 684 C CA . HIS A 1 86 ? -1.322 -2.782 19.025 1.00 95.19 86 HIS A CA 1
ATOM 685 C C . HIS A 1 86 ? -0.569 -4.078 19.351 1.00 95.19 86 HIS A C 1
ATOM 687 O O . HIS A 1 86 ? -1.157 -5.044 19.845 1.00 95.19 86 HIS A O 1
ATOM 693 N N . ARG A 1 87 ? 0.743 -4.088 19.100 1.00 93.44 87 ARG A N 1
ATOM 694 C CA . ARG A 1 87 ? 1.669 -5.144 19.519 1.00 93.44 87 ARG A CA 1
ATOM 695 C C . ARG A 1 87 ? 2.888 -4.518 20.183 1.00 93.44 87 ARG A C 1
ATOM 697 O O . ARG A 1 87 ? 3.391 -3.495 19.745 1.00 93.44 87 ARG A O 1
ATOM 704 N N . THR A 1 88 ? 3.415 -5.172 21.208 1.00 90.06 88 THR A N 1
ATOM 705 C CA . THR A 1 88 ? 4.670 -4.758 21.855 1.00 90.06 88 THR A CA 1
ATOM 706 C C . THR A 1 88 ? 5.890 -5.484 21.285 1.00 90.06 88 THR A C 1
ATOM 708 O O . THR A 1 88 ? 7.023 -5.057 21.498 1.00 90.06 88 THR A O 1
ATOM 711 N N . ASP A 1 89 ? 5.669 -6.569 20.538 1.00 89.94 89 ASP A N 1
ATOM 712 C CA . ASP A 1 89 ? 6.703 -7.317 19.829 1.00 89.94 89 ASP A CA 1
ATOM 713 C C . ASP A 1 89 ? 6.792 -6.874 18.360 1.00 89.94 89 ASP A C 1
ATOM 715 O O . ASP A 1 89 ? 5.809 -6.907 17.618 1.00 89.94 89 ASP A O 1
ATOM 719 N N . ARG A 1 90 ? 8.003 -6.499 17.937 1.00 91.44 90 ARG A N 1
ATOM 720 C CA . ARG A 1 90 ? 8.327 -6.020 16.585 1.00 91.44 90 ARG A CA 1
ATOM 721 C C . ARG A 1 90 ? 8.782 -7.145 15.653 1.00 91.44 90 ARG A C 1
ATOM 723 O O . ARG A 1 90 ? 9.393 -6.866 14.619 1.00 91.44 90 ARG A O 1
ATOM 730 N N . THR A 1 91 ? 8.517 -8.406 15.992 1.00 92.50 91 THR A N 1
ATOM 731 C CA . THR A 1 91 ? 8.803 -9.549 15.117 1.00 92.50 91 THR A CA 1
ATOM 732 C C . THR A 1 91 ? 8.215 -9.332 13.719 1.00 92.50 91 THR A C 1
ATOM 734 O O . THR A 1 91 ? 7.041 -8.998 13.544 1.00 92.50 91 THR A O 1
ATOM 737 N N . GLY A 1 92 ? 9.069 -9.483 12.701 1.00 90.81 92 GLY A N 1
ATOM 738 C CA . GLY A 1 92 ? 8.720 -9.248 11.297 1.00 90.81 92 GLY A CA 1
ATOM 739 C C . GLY A 1 92 ? 8.536 -7.773 10.912 1.00 90.81 92 GLY A C 1
ATOM 740 O O . GLY A 1 92 ? 8.269 -7.488 9.743 1.00 90.81 92 GLY A O 1
ATOM 741 N N . TYR A 1 93 ? 8.694 -6.834 11.853 1.00 92.31 93 TYR A N 1
ATOM 742 C CA . TYR A 1 93 ? 8.525 -5.391 11.663 1.00 92.31 93 TYR A CA 1
ATOM 743 C C . TYR A 1 93 ? 7.239 -5.068 10.878 1.00 92.31 93 TYR A C 1
ATOM 745 O O . TYR A 1 93 ? 6.174 -5.602 11.181 1.00 92.31 93 TYR A O 1
ATOM 753 N N . LYS A 1 94 ? 7.336 -4.246 9.823 1.00 90.88 94 LYS A N 1
ATOM 754 C CA . LYS A 1 94 ? 6.212 -3.866 8.957 1.00 90.88 94 LYS A CA 1
ATOM 755 C C . LYS A 1 94 ? 5.494 -5.075 8.353 1.00 90.88 94 LYS A C 1
ATOM 757 O O . LYS A 1 94 ? 4.270 -5.084 8.303 1.00 90.88 94 LYS A O 1
ATOM 762 N N . ALA A 1 95 ? 6.231 -6.094 7.910 1.00 93.75 95 ALA A N 1
ATOM 763 C CA . ALA A 1 95 ? 5.626 -7.287 7.320 1.00 93.75 95 ALA A CA 1
ATOM 764 C C . ALA A 1 95 ? 4.843 -8.091 8.367 1.00 93.75 95 ALA A C 1
ATOM 766 O O . ALA A 1 95 ? 3.711 -8.481 8.107 1.00 93.75 95 ALA A O 1
ATOM 767 N N . GLY A 1 96 ? 5.403 -8.254 9.570 1.00 94.56 96 GLY A N 1
ATOM 768 C CA . GLY A 1 96 ? 4.714 -8.906 10.686 1.00 94.56 96 GLY A CA 1
ATOM 769 C C . GLY A 1 96 ? 3.488 -8.121 11.161 1.00 94.56 96 GLY A C 1
ATOM 770 O O . GLY A 1 96 ? 2.470 -8.718 11.503 1.00 94.56 96 GLY A O 1
ATOM 771 N N . ALA A 1 97 ? 3.553 -6.784 11.145 1.00 94.31 97 ALA A N 1
ATOM 772 C CA . ALA A 1 97 ? 2.417 -5.928 11.485 1.00 94.31 97 ALA A CA 1
ATOM 773 C C . ALA A 1 97 ? 1.268 -6.150 10.505 1.00 94.31 97 ALA A C 1
ATOM 775 O O . ALA A 1 97 ? 0.139 -6.411 10.922 1.00 94.31 97 ALA A O 1
ATOM 776 N N . LEU A 1 98 ? 1.578 -6.115 9.207 1.00 94.69 98 LEU A N 1
ATOM 777 C CA . LEU A 1 98 ? 0.617 -6.358 8.135 1.00 94.69 98 LEU A CA 1
ATOM 778 C C . LEU A 1 98 ? 0.040 -7.774 8.187 1.00 94.69 98 LEU A C 1
ATOM 780 O O . LEU A 1 98 ? -1.169 -7.931 8.043 1.00 94.69 98 LEU A O 1
ATOM 784 N N . GLU A 1 99 ? 0.864 -8.795 8.432 1.00 95.06 99 GLU A N 1
ATOM 785 C CA . GLU A 1 99 ? 0.402 -10.176 8.604 1.00 95.06 99 GLU A CA 1
ATOM 786 C C . GLU A 1 99 ? -0.608 -10.284 9.753 1.00 95.06 99 GLU A C 1
ATOM 788 O O . GLU A 1 99 ? -1.690 -10.846 9.578 1.00 95.06 99 GLU A O 1
ATOM 793 N N . ASN A 1 100 ? -0.304 -9.684 10.908 1.00 94.69 100 ASN A N 1
ATOM 794 C CA . ASN A 1 100 ? -1.219 -9.674 12.044 1.00 94.69 100 ASN A CA 1
ATOM 795 C C . ASN A 1 100 ? -2.516 -8.909 11.736 1.00 94.69 100 ASN A C 1
ATOM 797 O O . ASN A 1 100 ? -3.596 -9.416 12.026 1.00 94.69 100 ASN A O 1
ATOM 801 N N . GLY A 1 101 ? -2.419 -7.725 11.124 1.00 94.12 101 GLY A N 1
ATOM 802 C CA . GLY A 1 101 ? -3.576 -6.899 10.761 1.00 94.12 101 GLY A CA 1
ATOM 803 C C . GLY A 1 101 ? -4.503 -7.564 9.741 1.00 94.12 101 GLY A C 1
ATOM 804 O O . GLY A 1 101 ? -5.724 -7.537 9.892 1.00 94.12 101 GLY A O 1
ATOM 805 N N . THR A 1 102 ? -3.930 -8.264 8.756 1.00 94.25 102 THR A N 1
ATOM 806 C CA . THR A 1 102 ? -4.685 -8.947 7.690 1.00 94.25 102 THR A CA 1
ATOM 807 C C . THR A 1 102 ? -5.662 -9.985 8.248 1.00 94.25 102 THR A C 1
ATOM 809 O O . THR A 1 102 ? -6.733 -10.184 7.684 1.00 94.25 102 THR A O 1
ATOM 812 N N . ARG A 1 103 ? -5.361 -10.596 9.402 1.00 93.25 103 ARG A N 1
ATOM 813 C CA . ARG A 1 103 ? -6.260 -11.555 10.074 1.00 93.25 103 ARG A CA 1
ATOM 814 C C . ARG A 1 103 ? -7.587 -10.940 10.528 1.00 93.25 103 ARG A C 1
ATOM 816 O O . ARG A 1 103 ? -8.543 -11.677 10.744 1.00 93.25 103 ARG A O 1
ATOM 823 N N . PHE A 1 104 ? -7.629 -9.620 10.686 1.00 92.38 104 PHE A N 1
ATOM 824 C CA . PHE A 1 104 ? -8.803 -8.855 11.111 1.00 92.38 104 PHE A CA 1
ATOM 825 C C . PHE A 1 104 ? -9.396 -8.014 9.971 1.00 92.38 104 PHE A C 1
ATOM 827 O O . PHE A 1 104 ? -10.364 -7.283 10.179 1.00 92.38 104 PHE A O 1
ATOM 834 N N . ALA A 1 105 ? -8.809 -8.065 8.771 1.00 93.44 105 ALA A N 1
ATOM 835 C CA . ALA A 1 105 ? -9.302 -7.315 7.624 1.00 93.44 105 ALA A CA 1
ATOM 836 C C . ALA A 1 105 ? -10.687 -7.828 7.205 1.00 93.44 105 ALA A C 1
ATOM 838 O O . ALA A 1 105 ? -10.880 -9.021 6.979 1.00 93.44 105 ALA A O 1
ATOM 839 N N . LYS A 1 106 ? -11.654 -6.909 7.106 1.00 94.69 106 LYS A N 1
ATOM 840 C CA . LYS A 1 106 ? -13.045 -7.211 6.717 1.00 94.69 106 LYS A CA 1
ATOM 841 C C . LYS A 1 106 ? -13.304 -6.966 5.224 1.00 94.69 106 LYS A C 1
ATOM 843 O O . LYS A 1 106 ? -14.318 -7.411 4.699 1.00 94.69 106 LYS A O 1
ATOM 848 N N . GLY A 1 107 ? -12.421 -6.212 4.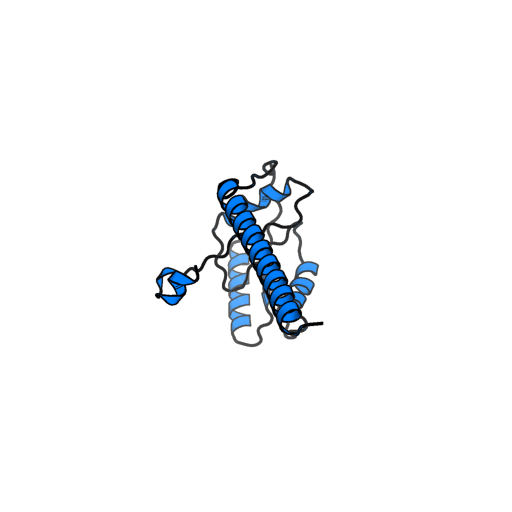566 1.00 92.62 107 GLY A N 1
ATOM 849 C CA . GLY A 1 107 ? -12.539 -5.828 3.160 1.00 92.62 107 GLY A CA 1
ATOM 850 C C . GLY A 1 107 ? -11.863 -6.809 2.201 1.00 92.62 107 GLY A C 1
ATOM 851 O O . GLY A 1 107 ? -10.974 -7.563 2.583 1.00 92.62 107 GLY A O 1
ATOM 852 N N . GLU A 1 108 ? -12.268 -6.750 0.934 1.00 93.88 108 GLU A N 1
ATOM 853 C CA . GLU A 1 108 ? -11.701 -7.553 -0.161 1.00 93.88 108 GLU A CA 1
ATOM 854 C C . GLU A 1 108 ? -10.334 -7.033 -0.638 1.00 93.88 108 GLU A C 1
ATOM 856 O O . GLU A 1 108 ? -9.487 -7.797 -1.097 1.00 93.88 108 GLU A O 1
ATOM 861 N N . TYR A 1 109 ? -10.099 -5.727 -0.490 1.00 95.75 109 TYR A N 1
ATOM 862 C CA . TYR A 1 109 ? -8.875 -5.057 -0.917 1.00 95.75 109 TYR A CA 1
ATOM 863 C C . TYR A 1 109 ? -8.126 -4.472 0.277 1.00 95.75 109 TYR A C 1
ATOM 865 O O . TYR A 1 109 ? -8.731 -3.954 1.217 1.00 95.75 109 TYR A O 1
ATOM 873 N N . LEU A 1 110 ? -6.795 -4.479 0.196 1.00 96.06 110 LEU A N 1
ATOM 874 C CA . LEU A 1 110 ? -5.922 -3.843 1.179 1.00 96.06 110 LEU A CA 1
ATOM 875 C C . LEU A 1 110 ? -5.288 -2.583 0.588 1.00 96.06 110 LEU A C 1
ATOM 877 O O . LEU A 1 110 ? -4.580 -2.640 -0.418 1.00 96.06 110 LEU A O 1
ATOM 881 N N . LEU A 1 111 ? -5.508 -1.445 1.249 1.00 95.62 111 LEU A N 1
ATOM 882 C CA . LEU A 1 111 ? -4.751 -0.217 1.025 1.00 95.62 111 LEU A CA 1
ATOM 883 C C . LEU A 1 111 ? -3.745 -0.051 2.164 1.00 95.62 111 LEU A C 1
ATOM 885 O O . LEU A 1 111 ? -4.132 0.110 3.317 1.00 95.62 111 LEU A O 1
ATOM 889 N N . ILE A 1 112 ? -2.458 -0.059 1.827 1.00 95.25 112 ILE A N 1
ATOM 890 C CA . ILE A 1 112 ? -1.372 0.107 2.794 1.00 95.25 112 ILE A CA 1
ATOM 891 C C . ILE A 1 112 ? -0.848 1.536 2.693 1.00 95.25 112 ILE A C 1
ATOM 893 O O . ILE A 1 112 ? -0.396 1.954 1.626 1.00 95.25 112 ILE A O 1
ATOM 897 N N . LEU A 1 113 ? -0.890 2.264 3.807 1.00 93.88 113 LEU A N 1
ATOM 898 C CA . LEU A 1 113 ? -0.338 3.609 3.946 1.00 93.88 113 LEU A CA 1
ATOM 899 C C . LEU A 1 113 ? 0.688 3.609 5.078 1.00 93.88 113 LEU A C 1
ATOM 901 O O . LEU A 1 113 ? 0.461 2.989 6.117 1.00 93.88 113 LEU A O 1
ATOM 905 N N . ASP A 1 114 ? 1.806 4.301 4.874 1.00 91.12 114 ASP A N 1
ATOM 906 C CA . ASP A 1 114 ? 2.749 4.564 5.960 1.00 91.12 114 ASP A CA 1
ATOM 907 C C . ASP A 1 114 ? 2.173 5.621 6.914 1.00 91.12 114 ASP A C 1
ATOM 909 O O . ASP A 1 114 ? 1.361 6.457 6.514 1.00 91.12 114 ASP A O 1
ATOM 913 N N . ALA A 1 115 ? 2.576 5.581 8.186 1.00 89.06 115 ALA A N 1
ATOM 914 C CA . ALA A 1 115 ? 2.030 6.458 9.228 1.00 89.06 115 ALA A CA 1
ATOM 915 C C . ALA A 1 115 ? 2.322 7.954 8.991 1.00 89.06 115 ALA A C 1
ATOM 917 O O . ALA A 1 115 ? 1.628 8.814 9.527 1.00 89.06 115 ALA A O 1
ATOM 918 N N . ASP A 1 116 ? 3.334 8.266 8.182 1.00 87.12 116 ASP A N 1
ATOM 919 C CA . ASP A 1 116 ? 3.714 9.616 7.764 1.00 87.12 116 ASP A CA 1
ATOM 920 C C . ASP A 1 116 ? 3.108 10.025 6.408 1.00 87.12 116 ASP A C 1
ATOM 922 O O . ASP A 1 116 ? 3.322 11.147 5.935 1.00 87.12 116 ASP A O 1
ATOM 926 N N . PHE A 1 117 ? 2.329 9.145 5.773 1.00 86.62 117 PHE A N 1
ATOM 927 C CA . PHE A 1 117 ? 1.720 9.412 4.481 1.00 86.62 117 PHE A CA 1
ATOM 928 C C . PHE A 1 117 ? 0.362 10.103 4.628 1.00 86.62 117 PHE A C 1
ATOM 930 O O . PHE A 1 117 ? -0.558 9.596 5.268 1.00 86.62 117 PHE A O 1
ATOM 937 N N . VAL A 1 118 ? 0.201 11.242 3.952 1.00 89.19 118 VAL A N 1
ATOM 938 C CA . VAL A 1 118 ? -1.076 11.963 3.865 1.00 89.19 118 VAL A CA 1
ATOM 939 C C . VAL A 1 118 ? -1.692 11.700 2.487 1.00 89.19 118 VAL A C 1
ATOM 941 O O . VAL A 1 118 ? -1.269 12.320 1.505 1.00 89.19 118 VAL A O 1
ATOM 944 N N . PRO A 1 119 ? -2.661 10.771 2.364 1.00 89.31 119 PRO A N 1
ATOM 945 C CA . PRO A 1 119 ? -3.267 10.453 1.079 1.00 89.31 119 PRO A CA 1
ATOM 946 C C . PRO A 1 119 ? -4.155 11.599 0.582 1.00 89.31 119 PRO A C 1
ATOM 948 O O . PRO A 1 119 ? -4.799 12.300 1.364 1.00 89.31 119 PRO A O 1
ATOM 951 N N . ASN A 1 120 ? -4.256 11.748 -0.742 1.00 90.38 120 ASN A N 1
ATOM 952 C CA . ASN A 1 120 ? -5.273 12.622 -1.325 1.00 90.38 120 ASN A CA 1
ATOM 953 C C . ASN A 1 120 ? -6.681 12.095 -0.974 1.00 90.38 120 ASN A C 1
ATOM 955 O O . ASN A 1 120 ? -6.892 10.880 -1.031 1.00 90.38 120 ASN A O 1
ATOM 959 N N . PRO A 1 121 ? -7.665 12.972 -0.692 1.00 91.69 121 PRO A N 1
ATOM 960 C CA . PRO A 1 121 ? -9.018 12.551 -0.306 1.00 91.69 121 PRO A CA 1
ATOM 961 C C . PRO A 1 121 ? -9.735 11.674 -1.344 1.00 91.69 121 PRO A C 1
ATOM 963 O O . PRO A 1 121 ? -10.637 10.916 -1.002 1.00 91.69 121 PRO A O 1
ATOM 966 N N . ASP A 1 122 ? -9.334 11.766 -2.612 1.00 93.31 122 ASP A N 1
ATOM 967 C CA . ASP A 1 122 ? -9.904 11.021 -3.735 1.00 93.31 122 ASP A CA 1
ATOM 968 C C . ASP A 1 122 ? -9.112 9.754 -4.105 1.00 93.31 122 ASP A C 1
ATOM 970 O O . ASP A 1 122 ? -9.447 9.099 -5.093 1.00 93.31 122 ASP A O 1
ATOM 974 N N . LEU A 1 123 ? -8.085 9.385 -3.323 1.00 93.50 123 LEU A N 1
ATOM 975 C CA . LEU A 1 123 ? -7.193 8.256 -3.608 1.00 93.50 123 LEU A CA 1
ATOM 976 C C . LEU A 1 123 ? -7.974 6.967 -3.876 1.00 93.50 123 LEU A C 1
ATOM 978 O O . LEU A 1 123 ? -7.791 6.365 -4.929 1.00 93.50 123 LEU A O 1
ATOM 982 N N . LEU A 1 124 ? -8.860 6.578 -2.954 1.00 93.62 124 LEU A N 1
ATOM 983 C CA . LEU A 1 124 ? -9.659 5.356 -3.077 1.00 93.62 124 LEU A CA 1
ATOM 984 C C . LEU A 1 124 ? -10.559 5.392 -4.315 1.00 93.62 124 LEU A C 1
ATOM 986 O O . LEU A 1 124 ? -10.581 4.433 -5.075 1.00 93.62 124 LEU A O 1
ATOM 990 N N . GLN A 1 125 ? -11.249 6.508 -4.565 1.00 92.75 125 GLN A N 1
ATOM 991 C CA . GLN A 1 125 ? -12.140 6.647 -5.725 1.00 92.75 125 GLN A CA 1
ATOM 992 C C . GLN A 1 125 ? -11.368 6.546 -7.046 1.00 92.75 125 GLN A C 1
ATOM 994 O O . GLN A 1 125 ? -11.846 5.966 -8.016 1.00 92.75 125 GLN A O 1
ATOM 999 N N . LYS A 1 126 ? -10.142 7.076 -7.083 1.00 92.00 126 LYS A N 1
ATOM 1000 C CA . LYS A 1 126 ? -9.284 7.023 -8.268 1.00 92.00 126 LYS A CA 1
ATOM 1001 C C . LYS A 1 126 ? -8.651 5.659 -8.504 1.00 92.00 126 LYS A C 1
ATOM 1003 O O . LYS A 1 126 ? -8.284 5.390 -9.643 1.00 92.00 126 LYS A O 1
ATOM 1008 N N . THR A 1 127 ? -8.473 4.827 -7.480 1.00 94.88 127 THR A N 1
ATOM 1009 C CA . THR A 1 127 ? -7.771 3.542 -7.618 1.00 94.88 127 THR A CA 1
ATOM 1010 C C . THR A 1 127 ? -8.708 2.343 -7.640 1.00 94.88 127 THR A C 1
ATOM 1012 O O . THR A 1 127 ? -8.473 1.420 -8.411 1.00 94.88 127 THR A O 1
ATOM 1015 N N . ILE A 1 128 ? -9.789 2.345 -6.860 1.00 95.94 128 ILE A N 1
ATOM 1016 C CA . ILE A 1 128 ? -10.578 1.134 -6.607 1.00 95.94 128 ILE A CA 1
ATOM 1017 C C . ILE A 1 128 ? -11.130 0.497 -7.888 1.00 95.94 128 ILE A C 1
ATOM 1019 O O . ILE A 1 128 ? -11.110 -0.718 -8.042 1.00 95.94 128 ILE A O 1
ATOM 1023 N N . HIS A 1 129 ? -11.518 1.316 -8.865 1.00 96.56 129 HIS A N 1
ATOM 1024 C CA . HIS A 1 129 ? -12.113 0.858 -10.119 1.00 96.56 129 HIS A CA 1
ATOM 1025 C C . HIS A 1 129 ? -11.162 0.068 -11.028 1.00 96.56 129 HIS A C 1
ATOM 1027 O O . HIS A 1 129 ? -11.629 -0.650 -11.908 1.00 96.56 129 HIS A O 1
ATOM 1033 N N . TYR A 1 130 ? -9.840 0.152 -10.847 1.00 96.19 130 TYR A N 1
ATOM 1034 C CA . TYR A 1 130 ? -8.908 -0.656 -11.647 1.00 96.19 130 TYR A CA 1
ATOM 1035 C C . TYR A 1 130 ? -8.984 -2.149 -11.309 1.00 96.19 130 TYR A C 1
ATOM 1037 O O . TYR A 1 130 ? -8.656 -2.965 -12.164 1.00 96.19 130 TYR A O 1
ATOM 1045 N N . PHE A 1 131 ? -9.478 -2.509 -10.120 1.00 96.50 131 PHE A N 1
ATOM 1046 C CA . PHE A 1 131 ? -9.747 -3.900 -9.751 1.00 96.50 131 PHE A CA 1
ATOM 1047 C C . PHE A 1 131 ? -10.989 -4.493 -10.444 1.00 96.50 131 PHE A C 1
ATOM 1049 O O . PHE A 1 131 ? -11.292 -5.659 -10.238 1.00 96.50 131 PHE A O 1
ATOM 1056 N N . SER A 1 132 ? -11.681 -3.736 -11.308 1.00 95.00 132 SER A N 1
ATOM 1057 C CA . SER A 1 132 ? -12.705 -4.287 -12.218 1.00 95.00 132 SER A CA 1
ATOM 1058 C C . SER A 1 132 ? -12.135 -5.214 -13.305 1.00 95.00 132 SER A C 1
ATOM 1060 O O . SER A 1 132 ? -12.888 -5.875 -14.022 1.00 95.00 132 SER A O 1
ATOM 1062 N N . ASP A 1 133 ? -10.811 -5.240 -13.473 1.00 95.44 133 ASP A N 1
ATOM 1063 C CA . ASP A 1 133 ? -10.115 -6.237 -14.280 1.00 95.44 133 ASP A CA 1
ATOM 1064 C C . ASP A 1 133 ? -9.491 -7.293 -13.359 1.00 95.44 133 ASP A C 1
ATOM 1066 O O . ASP A 1 133 ? -8.514 -7.013 -12.667 1.00 95.44 133 ASP A O 1
ATOM 1070 N N . ASP A 1 134 ? -10.016 -8.521 -13.409 1.00 93.50 134 ASP A N 1
ATOM 1071 C CA . ASP A 1 134 ? -9.564 -9.673 -12.608 1.00 93.50 134 ASP A CA 1
ATOM 1072 C C . ASP A 1 134 ? -8.078 -10.032 -12.814 1.00 93.50 134 ASP A C 1
ATOM 1074 O O . ASP A 1 134 ? -7.509 -10.841 -12.082 1.00 93.50 134 ASP A O 1
ATOM 1078 N N . LYS A 1 135 ? -7.418 -9.451 -13.825 1.00 95.44 135 LYS A N 1
ATOM 1079 C CA . LYS A 1 135 ? -5.973 -9.600 -14.056 1.00 95.44 135 LYS A CA 1
ATOM 1080 C C . LYS A 1 135 ? -5.123 -8.670 -13.187 1.00 95.44 135 LYS A C 1
ATOM 1082 O O . LYS A 1 135 ? -3.899 -8.821 -13.164 1.00 95.44 135 LYS A O 1
ATOM 1087 N N . ILE A 1 136 ? -5.726 -7.692 -12.514 1.00 95.31 136 ILE A N 1
ATOM 1088 C CA . ILE A 1 136 ? -5.025 -6.703 -11.694 1.00 95.31 136 ILE A CA 1
ATOM 1089 C C . ILE A 1 136 ? -4.945 -7.194 -10.250 1.00 95.31 136 ILE A C 1
ATOM 1091 O O . ILE A 1 136 ? -5.925 -7.186 -9.518 1.00 95.31 136 ILE A O 1
ATOM 1095 N N . GLY A 1 137 ? -3.739 -7.575 -9.820 1.00 94.94 137 GLY A N 1
ATOM 1096 C CA . GLY A 1 137 ? -3.474 -7.957 -8.426 1.00 94.94 137 GLY A CA 1
ATOM 1097 C C . GLY A 1 137 ? -3.003 -6.809 -7.526 1.00 94.94 137 GLY A C 1
ATOM 1098 O O . GLY A 1 137 ? -3.046 -6.932 -6.308 1.00 94.94 137 GLY A O 1
ATOM 1099 N N . MET A 1 138 ? -2.524 -5.697 -8.096 1.00 95.88 138 MET A N 1
ATOM 1100 C CA . MET A 1 138 ? -1.963 -4.584 -7.324 1.00 95.88 138 MET A CA 1
ATOM 1101 C C . MET A 1 138 ? -2.031 -3.269 -8.097 1.00 95.88 138 MET A C 1
ATOM 1103 O O . MET A 1 138 ? -1.775 -3.223 -9.301 1.00 95.88 138 MET A O 1
ATOM 1107 N N . ILE A 1 139 ? -2.282 -2.182 -7.368 1.00 94.69 139 ILE A N 1
ATOM 1108 C CA . ILE A 1 139 ? -2.202 -0.814 -7.874 1.00 94.69 139 ILE A CA 1
ATOM 1109 C C . ILE A 1 139 ? -1.141 -0.073 -7.069 1.00 94.69 139 ILE A C 1
ATOM 1111 O O . ILE A 1 139 ? -1.272 0.086 -5.858 1.00 94.69 139 ILE A O 1
ATOM 1115 N N . GLN A 1 140 ? -0.108 0.418 -7.750 1.00 92.69 140 GLN A N 1
ATOM 1116 C CA . GLN A 1 140 ? 0.905 1.277 -7.145 1.00 92.69 140 GLN A CA 1
ATOM 1117 C C . GLN A 1 140 ? 0.682 2.719 -7.595 1.00 92.69 140 GLN A C 1
ATOM 1119 O O . GLN A 1 140 ? 0.748 3.030 -8.785 1.00 92.69 140 GLN A O 1
ATOM 1124 N N . THR A 1 141 ? 0.453 3.618 -6.641 1.00 88.00 141 THR A N 1
ATOM 1125 C CA . THR A 1 141 ? 0.409 5.057 -6.908 1.00 88.00 141 THR A CA 1
ATOM 1126 C C . THR A 1 141 ? 1.799 5.679 -6.779 1.00 88.00 141 THR A C 1
ATOM 1128 O O . THR A 1 141 ? 2.720 5.103 -6.186 1.00 88.00 141 THR A O 1
ATOM 1131 N N . ARG A 1 142 ? 1.978 6.860 -7.383 1.00 82.12 142 ARG A N 1
ATOM 1132 C CA . ARG A 1 142 ? 3.230 7.615 -7.286 1.00 82.12 142 ARG A CA 1
ATOM 1133 C C . ARG A 1 142 ? 3.363 8.229 -5.892 1.00 82.12 142 ARG A C 1
ATOM 1135 O O . ARG A 1 142 ? 2.454 8.912 -5.430 1.00 82.12 142 ARG A O 1
ATOM 1142 N N . TRP A 1 143 ? 4.546 8.083 -5.307 1.00 72.00 143 TRP A N 1
ATOM 1143 C CA . TRP A 1 143 ? 4.948 8.784 -4.093 1.00 72.00 143 TRP A CA 1
ATOM 1144 C C . TRP A 1 143 ? 5.428 10.197 -4.440 1.00 72.00 143 TRP A C 1
ATOM 1146 O O . TRP A 1 143 ? 6.182 10.398 -5.397 1.00 72.00 143 TRP A O 1
ATOM 1156 N N . GLY A 1 144 ? 4.958 11.183 -3.682 1.00 71.31 144 GLY A N 1
ATOM 1157 C CA . GLY A 1 144 ? 5.386 12.574 -3.781 1.00 71.31 144 GLY A CA 1
ATOM 1158 C C . GLY A 1 144 ? 5.879 13.072 -2.428 1.00 71.31 144 GLY A C 1
ATOM 1159 O O . GLY A 1 144 ? 5.478 12.555 -1.392 1.00 71.31 144 GLY A O 1
ATOM 1160 N N . HIS A 1 145 ? 6.734 14.092 -2.435 1.00 64.94 145 HIS A N 1
ATOM 1161 C CA . HIS A 1 145 ? 7.223 14.718 -1.210 1.00 64.94 145 HIS A CA 1
ATOM 1162 C C . HIS A 1 145 ? 6.426 15.995 -0.935 1.00 64.94 145 HIS A C 1
ATOM 1164 O O . HIS A 1 145 ? 6.443 16.912 -1.757 1.00 64.94 145 HIS A O 1
ATOM 1170 N N . LEU A 1 146 ? 5.778 16.092 0.230 1.00 63.53 146 LEU A N 1
ATOM 1171 C CA . LEU A 1 146 ? 5.128 17.338 0.666 1.00 63.53 146 LEU A CA 1
ATOM 1172 C C . LEU A 1 146 ? 6.156 18.479 0.804 1.00 63.53 146 LEU A C 1
ATOM 1174 O O . LEU A 1 146 ? 5.880 19.620 0.447 1.00 63.53 146 LEU A O 1
ATOM 1178 N N . ASN A 1 147 ? 7.395 18.143 1.186 1.00 64.88 147 ASN A N 1
ATOM 1179 C CA . ASN A 1 147 ? 8.516 19.079 1.347 1.00 64.88 147 ASN A CA 1
ATOM 1180 C C . ASN A 1 147 ? 9.330 19.320 0.061 1.00 64.88 147 ASN A C 1
ATOM 1182 O O . ASN A 1 147 ? 10.492 19.738 0.120 1.00 64.88 147 ASN A O 1
ATOM 1186 N N . ARG A 1 148 ? 8.745 19.073 -1.119 1.00 57.50 148 ARG A N 1
ATOM 1187 C CA . ARG A 1 148 ? 9.424 19.197 -2.423 1.00 57.50 148 ARG A CA 1
ATOM 1188 C C . ARG A 1 148 ? 10.079 20.558 -2.651 1.00 57.50 148 ARG A C 1
ATOM 1190 O O . ARG A 1 148 ? 11.054 20.637 -3.383 1.00 57.50 148 ARG A O 1
ATOM 1197 N N . THR A 1 149 ? 9.574 21.623 -2.037 1.00 60.44 149 THR A N 1
ATOM 1198 C CA . THR A 1 149 ? 10.102 22.987 -2.196 1.00 60.44 149 THR A CA 1
ATOM 1199 C C . THR A 1 149 ? 10.964 23.465 -1.030 1.00 60.44 149 THR A C 1
ATOM 1201 O O . THR A 1 149 ? 11.505 24.566 -1.112 1.00 60.44 149 THR A O 1
ATOM 1204 N N . PHE A 1 150 ? 11.126 22.657 0.024 1.00 66.94 150 PHE A N 1
ATOM 1205 C CA . PHE A 1 150 ? 11.762 23.082 1.272 1.00 66.94 150 PHE A CA 1
ATOM 1206 C C . PHE A 1 150 ? 13.239 23.460 1.091 1.00 66.94 150 PHE A C 1
ATOM 1208 O O . PHE A 1 150 ? 13.697 24.442 1.668 1.00 66.94 150 PHE A O 1
ATOM 1215 N N . ASN A 1 151 ? 13.992 22.732 0.258 1.00 72.06 151 ASN A N 1
ATOM 1216 C CA . ASN A 1 151 ? 15.365 23.098 -0.085 1.00 72.06 151 ASN A CA 1
ATOM 1217 C C . ASN A 1 151 ? 15.798 22.552 -1.463 1.00 72.06 151 ASN A C 1
ATOM 1219 O O . ASN A 1 151 ? 15.043 21.896 -2.177 1.00 72.06 151 ASN A O 1
ATOM 1223 N N . VAL A 1 152 ? 17.032 22.870 -1.869 1.00 71.56 152 VAL A N 1
ATOM 1224 C CA . VAL A 1 152 ? 17.601 22.465 -3.169 1.00 71.56 152 VAL A CA 1
ATOM 1225 C C . VAL A 1 152 ? 17.678 20.940 -3.308 1.00 71.56 152 VAL A C 1
ATOM 1227 O O . VAL A 1 152 ? 17.363 20.421 -4.376 1.00 71.56 152 VAL A O 1
ATOM 1230 N N . LEU A 1 153 ? 18.053 20.226 -2.241 1.00 69.12 153 LEU A N 1
ATOM 1231 C CA . LEU A 1 153 ? 18.168 18.764 -2.239 1.00 69.12 153 LEU A CA 1
ATOM 1232 C C . LEU A 1 153 ? 16.797 18.101 -2.427 1.00 69.12 153 LEU A C 1
ATOM 1234 O O . LEU A 1 153 ? 16.660 17.217 -3.272 1.00 69.12 153 LEU A O 1
ATOM 1238 N N . THR A 1 154 ? 15.762 18.585 -1.734 1.00 57.56 154 THR A N 1
ATOM 1239 C CA . THR A 1 154 ? 14.401 18.038 -1.851 1.00 57.56 154 THR A CA 1
ATOM 1240 C C . THR A 1 154 ? 13.726 18.385 -3.179 1.00 57.56 154 THR A C 1
ATOM 1242 O O . THR A 1 154 ? 12.880 17.623 -3.643 1.00 57.56 154 THR A O 1
ATOM 1245 N N . ARG A 1 155 ? 14.138 19.472 -3.851 1.00 60.09 155 ARG A N 1
ATOM 1246 C CA . ARG A 1 155 ? 13.698 19.784 -5.225 1.00 60.09 155 ARG A CA 1
ATOM 1247 C C . ARG A 1 155 ? 14.285 18.847 -6.276 1.00 60.09 155 ARG A C 1
ATOM 1249 O O . ARG A 1 155 ? 13.606 18.557 -7.253 1.00 60.09 155 ARG A O 1
ATOM 1256 N N . ILE A 1 156 ? 15.531 18.406 -6.098 1.00 66.62 156 ILE A N 1
ATOM 1257 C CA . ILE A 1 156 ? 16.222 17.522 -7.052 1.00 66.62 156 ILE A CA 1
ATOM 1258 C C . ILE A 1 156 ? 15.714 16.075 -6.940 1.00 66.62 156 ILE A C 1
ATOM 1260 O O . ILE A 1 156 ? 15.673 15.362 -7.938 1.00 66.62 156 ILE A O 1
ATOM 1264 N N . GLN A 1 157 ? 15.308 15.641 -5.743 1.00 51.00 157 GLN A N 1
ATOM 1265 C CA . GLN A 1 157 ? 14.859 14.266 -5.475 1.00 51.00 157 GLN A CA 1
ATOM 1266 C C . GLN A 1 157 ? 13.407 13.962 -5.875 1.00 51.00 157 GLN A C 1
ATOM 1268 O O . GLN A 1 157 ? 12.997 12.803 -5.839 1.00 51.00 157 GLN A O 1
ATOM 1273 N N . ALA A 1 158 ? 12.611 14.978 -6.203 1.00 49.72 158 ALA A N 1
ATOM 1274 C CA . ALA A 1 158 ? 11.161 14.853 -6.302 1.00 49.72 158 ALA A CA 1
ATOM 1275 C C . ALA A 1 158 ? 10.636 14.872 -7.738 1.00 49.72 158 ALA A C 1
ATOM 1277 O O . ALA A 1 158 ? 11.115 15.695 -8.547 1.00 49.72 158 ALA A O 1
#

Secondary structure (DSSP, 8-state):
--HHHHHHHHHHHHHHHHHHHHHHHHHHHHHHHHHTT-----SS--SSPPP--EEEEE---STHHHHHHHHHHHHHHTT--EEEEE-S--TTHHHHHHHHHHTT--SSS-----TT----TTHHHHHGGGGGSTT-----PPP--TTTTSSHHHHH--